Protein AF-A0A1Y2MGX2-F1 (afdb_monomer_lite)

Structure (mmCIF, N/CA/C/O backbone):
data_AF-A0A1Y2MGX2-F1
#
_entry.id   AF-A0A1Y2MGX2-F1
#
loop_
_atom_site.group_PDB
_atom_site.id
_atom_site.type_symbol
_atom_site.label_atom_id
_atom_site.label_alt_id
_atom_site.label_comp_id
_atom_site.label_asym_id
_atom_site.label_entity_id
_atom_site.label_seq_id
_atom_site.pdbx_PDB_ins_code
_atom_site.Cartn_x
_atom_site.Cartn_y
_atom_site.Cartn_z
_atom_site.occupancy
_atom_site.B_iso_or_equiv
_atom_site.auth_seq_id
_atom_site.auth_comp_id
_atom_site.auth_asym_id
_atom_site.auth_atom_id
_atom_site.pdbx_PDB_model_num
ATOM 1 N N . MET A 1 1 ? -9.534 1.561 31.034 1.00 53.84 1 MET A N 1
ATOM 2 C CA . MET A 1 1 ? -8.391 2.390 30.594 1.00 53.84 1 MET A CA 1
ATOM 3 C C . MET A 1 1 ? -8.476 2.526 29.081 1.00 53.84 1 MET A C 1
ATOM 5 O O . MET A 1 1 ? -8.357 1.520 28.395 1.00 53.84 1 MET A O 1
ATOM 9 N N . GLU A 1 2 ? -8.767 3.721 28.566 1.00 58.56 2 GLU A N 1
ATOM 10 C CA . GLU A 1 2 ? -8.773 3.972 27.119 1.00 58.56 2 GLU A CA 1
ATOM 11 C C . GLU A 1 2 ? -7.339 4.201 26.641 1.00 58.56 2 GLU A C 1
ATOM 13 O O . GLU A 1 2 ? -6.679 5.151 27.063 1.00 58.56 2 GLU A O 1
ATOM 18 N N . VAL A 1 3 ? -6.842 3.335 25.759 1.00 66.69 3 VAL A N 1
ATOM 19 C CA . VAL A 1 3 ? -5.539 3.553 25.126 1.00 66.69 3 VAL A CA 1
ATOM 20 C C . VAL A 1 3 ? -5.765 4.414 23.889 1.00 66.69 3 VAL A C 1
ATOM 22 O O . VAL A 1 3 ? -6.465 4.014 22.957 1.00 66.69 3 VAL A O 1
ATOM 25 N N . ARG A 1 4 ? -5.179 5.615 23.868 1.00 74.00 4 ARG A N 1
ATOM 26 C CA . ARG A 1 4 ? -5.176 6.467 22.672 1.00 74.00 4 ARG A CA 1
ATOM 27 C C . ARG A 1 4 ? -4.127 5.948 21.697 1.00 74.00 4 ARG A C 1
ATOM 29 O O . ARG A 1 4 ? -2.956 5.835 22.044 1.00 74.00 4 ARG A O 1
ATOM 36 N N . SER A 1 5 ? -4.538 5.670 20.467 1.00 80.50 5 SER A N 1
ATOM 37 C CA . SER A 1 5 ? -3.638 5.278 19.381 1.00 80.50 5 SER A CA 1
ATOM 38 C C . SER A 1 5 ? -3.920 6.090 18.116 1.00 80.50 5 SER A C 1
ATOM 40 O O . SER A 1 5 ? -4.752 7.002 18.108 1.00 80.50 5 SER A O 1
ATOM 42 N N . ARG A 1 6 ? -3.197 5.795 17.033 1.00 85.31 6 ARG A N 1
ATOM 43 C CA . ARG A 1 6 ? -3.368 6.425 15.720 1.00 85.31 6 ARG A CA 1
ATOM 44 C C . ARG A 1 6 ? -3.711 5.385 14.666 1.00 85.31 6 ARG A C 1
ATOM 46 O O . ARG A 1 6 ? -3.103 4.324 14.597 1.00 85.31 6 ARG A O 1
ATOM 53 N N . CYS A 1 7 ? -4.649 5.732 13.792 1.00 85.50 7 CYS A N 1
ATOM 54 C CA . CYS A 1 7 ? -5.018 4.904 12.654 1.00 85.50 7 CYS A CA 1
ATOM 55 C C . CYS A 1 7 ? -3.822 4.688 11.712 1.00 85.50 7 CYS A C 1
ATOM 57 O O . CYS A 1 7 ? -3.227 5.642 11.210 1.00 85.50 7 CYS A O 1
ATOM 59 N N . HIS A 1 8 ? -3.545 3.433 11.373 1.00 84.75 8 HIS A N 1
ATOM 60 C CA . HIS A 1 8 ? -2.511 3.010 10.438 1.00 84.75 8 HIS A CA 1
ATOM 61 C C . HIS A 1 8 ? -2.706 3.598 9.040 1.00 84.75 8 HIS A C 1
ATOM 63 O O . HIS A 1 8 ? -1.746 3.768 8.309 1.00 84.75 8 HIS A O 1
ATOM 69 N N . VAL A 1 9 ? -3.914 3.952 8.622 1.00 87.06 9 VAL A N 1
ATOM 70 C CA . VAL A 1 9 ? -4.101 4.472 7.259 1.00 87.06 9 VAL A CA 1
ATOM 71 C C . VAL A 1 9 ? -4.106 5.990 7.202 1.00 87.06 9 VAL A C 1
ATOM 73 O O . VAL A 1 9 ? -3.467 6.573 6.328 1.00 87.06 9 VAL A O 1
ATOM 76 N N . CYS A 1 10 ? -4.825 6.640 8.117 1.00 88.56 10 CYS A N 1
ATOM 77 C CA . CYS A 1 10 ? -5.040 8.089 8.064 1.00 88.56 10 CYS A CA 1
ATOM 78 C C . CYS A 1 10 ? -4.425 8.870 9.229 1.00 88.56 10 CYS A C 1
ATOM 80 O O . CYS A 1 10 ? -4.663 10.068 9.316 1.00 88.56 10 CYS A O 1
ATOM 82 N N . ALA A 1 11 ? -3.694 8.212 10.133 1.00 87.00 11 ALA A N 1
ATOM 83 C CA . ALA A 1 11 ? -3.080 8.795 11.332 1.00 87.00 11 ALA A CA 1
ATOM 84 C C . ALA A 1 11 ? -4.047 9.471 12.328 1.00 87.00 11 ALA A C 1
ATOM 86 O O . ALA A 1 11 ? -3.595 10.014 13.333 1.00 87.00 11 ALA A O 1
ATOM 87 N N . ALA A 1 12 ? -5.363 9.409 12.094 1.00 86.25 12 ALA A N 1
ATOM 88 C CA . ALA A 1 12 ? -6.367 9.959 13.001 1.00 86.25 12 ALA A CA 1
ATOM 89 C C . ALA A 1 12 ? -6.312 9.284 14.378 1.00 86.25 12 ALA A C 1
ATOM 91 O O . ALA A 1 12 ? -6.090 8.073 14.455 1.00 86.25 12 ALA A O 1
ATOM 92 N N . ALA A 1 13 ? -6.557 10.062 15.433 1.00 85.12 13 ALA A N 1
ATOM 93 C CA . ALA A 1 13 ? -6.662 9.549 16.791 1.00 85.12 13 ALA A CA 1
ATOM 94 C C . ALA A 1 13 ? -7.830 8.556 16.909 1.00 85.12 13 ALA A C 1
ATOM 96 O O . ALA A 1 13 ? -8.921 8.780 16.377 1.00 85.12 13 ALA A O 1
ATOM 97 N N . VAL A 1 14 ? -7.579 7.442 17.586 1.00 82.88 14 VAL A N 1
ATOM 98 C CA . VAL A 1 14 ? -8.542 6.360 17.799 1.00 82.88 14 VAL A CA 1
ATOM 99 C C . VAL A 1 14 ? -8.470 5.881 19.242 1.00 82.88 14 VAL A C 1
ATOM 101 O O . VAL A 1 14 ? -7.384 5.817 19.823 1.00 82.88 14 VAL A O 1
ATOM 104 N N . GLY A 1 15 ? -9.632 5.564 19.806 1.00 77.06 15 GLY A N 1
ATOM 105 C CA . GLY A 1 15 ? -9.752 4.965 21.130 1.00 77.06 15 GLY A CA 1
ATOM 106 C C . GLY A 1 15 ? -9.719 3.446 21.016 1.00 77.06 15 GLY A C 1
ATOM 107 O O . GLY A 1 15 ? -10.365 2.882 20.131 1.00 77.06 15 GLY A O 1
ATOM 108 N N . LEU A 1 16 ? -8.951 2.792 21.885 1.00 70.12 16 LEU A N 1
ATOM 109 C CA . LEU A 1 16 ? -8.836 1.339 21.937 1.00 70.12 16 LEU A CA 1
ATOM 110 C C . LEU A 1 16 ? -9.197 0.793 23.310 1.00 70.12 16 LEU A C 1
ATOM 112 O O . LEU A 1 16 ? -8.694 1.258 24.338 1.00 70.12 16 LEU A O 1
ATOM 116 N N . SER A 1 17 ? -9.980 -0.278 23.281 1.00 61.16 17 SER A N 1
ATOM 117 C CA . SER A 1 17 ? -10.216 -1.163 24.414 1.00 61.16 17 SER A CA 1
ATOM 118 C C . SER A 1 17 ? -9.082 -2.198 24.480 1.00 61.16 17 SER A C 1
ATOM 120 O O . SER A 1 17 ? -9.232 -3.316 24.007 1.00 61.16 17 SER A O 1
ATOM 122 N N . ALA A 1 18 ? -7.943 -1.794 25.051 1.00 51.97 18 ALA A N 1
ATOM 123 C CA . ALA A 1 18 ? -6.766 -2.617 25.377 1.00 51.97 18 ALA A CA 1
ATOM 124 C C . ALA A 1 18 ? -5.927 -3.218 24.215 1.00 51.97 18 ALA A C 1
ATOM 126 O O . ALA A 1 18 ? -6.288 -3.184 23.043 1.00 51.97 18 ALA A O 1
ATOM 127 N N . GLY A 1 19 ? -4.701 -3.621 24.583 1.00 53.72 19 GLY A N 1
ATOM 128 C CA . GLY A 1 19 ? -3.487 -3.627 23.763 1.00 53.72 19 GLY A CA 1
ATOM 129 C C . GLY A 1 19 ? -3.359 -4.746 22.733 1.00 53.72 19 GLY A C 1
ATOM 130 O O . GLY A 1 19 ? -3.498 -5.923 23.047 1.00 53.72 19 GLY A O 1
ATOM 131 N N . ALA A 1 20 ? -2.979 -4.368 21.514 1.00 51.50 20 ALA A N 1
ATOM 132 C CA . ALA A 1 20 ? -2.556 -5.306 20.486 1.00 51.50 20 ALA A CA 1
ATOM 133 C C . ALA A 1 20 ? -1.257 -4.842 19.830 1.00 51.50 20 ALA A C 1
ATOM 135 O O . ALA A 1 20 ? -1.047 -3.649 19.611 1.00 51.50 20 ALA A O 1
ATOM 136 N N . ALA A 1 21 ? -0.434 -5.812 19.438 1.00 58.59 21 ALA A N 1
ATOM 137 C CA . ALA A 1 21 ? 0.746 -5.614 18.599 1.00 58.59 21 ALA A CA 1
ATOM 138 C C . ALA A 1 21 ? 0.399 -5.375 17.109 1.00 58.59 21 ALA A C 1
ATOM 140 O O . ALA A 1 21 ? 1.292 -5.284 16.270 1.00 58.59 21 ALA A O 1
ATOM 141 N N . ALA A 1 22 ? -0.893 -5.292 16.769 1.00 64.12 22 ALA A N 1
ATOM 142 C CA . ALA A 1 22 ? -1.391 -5.141 15.406 1.00 64.12 22 ALA A CA 1
ATOM 143 C C . ALA A 1 22 ? -1.584 -3.660 15.010 1.00 64.12 22 ALA A C 1
ATOM 145 O O . ALA A 1 22 ? -1.903 -2.822 15.861 1.00 64.12 22 ALA A O 1
ATOM 146 N N . PRO A 1 23 ? -1.460 -3.317 13.713 1.00 72.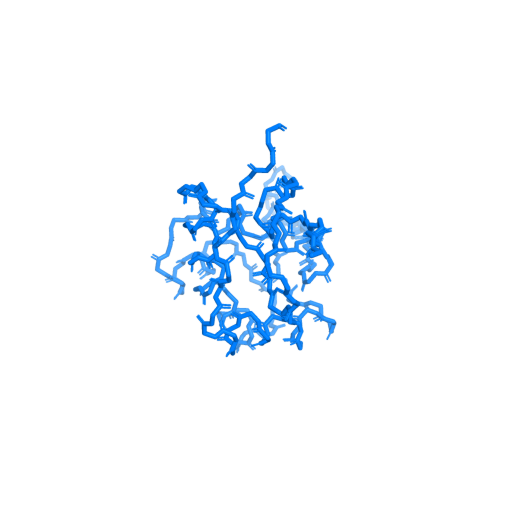88 23 PRO A N 1
ATOM 147 C CA . PRO A 1 23 ? -1.807 -1.990 13.213 1.00 72.88 23 PRO A CA 1
ATOM 148 C C . PRO A 1 23 ? -3.285 -1.680 13.485 1.00 72.88 23 PRO A C 1
ATOM 150 O O . PRO A 1 23 ? -4.192 -2.420 13.106 1.00 72.88 23 PRO A O 1
ATOM 153 N N . VAL A 1 24 ? -3.536 -0.540 14.119 1.00 79.81 24 VAL A N 1
ATOM 154 C CA . VAL A 1 24 ? -4.892 -0.109 14.473 1.00 79.81 24 VAL A CA 1
ATOM 155 C C . VAL A 1 24 ? -5.517 0.610 13.289 1.00 79.81 24 VAL A C 1
ATOM 157 O O . VAL A 1 24 ? -4.913 1.535 12.752 1.00 79.81 24 VAL A O 1
ATOM 160 N N . VAL A 1 25 ? -6.742 0.268 12.892 1.00 83.62 25 VAL A N 1
ATOM 161 C CA . VAL A 1 25 ? -7.417 0.928 11.765 1.00 83.62 25 VAL A CA 1
ATOM 162 C C . VAL A 1 25 ? -8.739 1.511 12.225 1.00 83.62 25 VAL A C 1
ATOM 164 O O . VAL A 1 25 ? -9.552 0.853 12.865 1.00 83.62 25 VAL A O 1
ATOM 167 N N . CYS A 1 26 ? -8.976 2.780 11.905 1.00 86.19 26 CYS A N 1
ATOM 168 C CA . CYS A 1 26 ? -10.257 3.391 12.229 1.00 86.19 26 CYS A CA 1
ATOM 169 C C . CYS A 1 26 ? -11.380 2.853 11.333 1.00 86.19 26 CYS A C 1
ATOM 171 O O . CYS A 1 26 ? -11.143 2.487 10.182 1.00 86.19 26 CYS A O 1
ATOM 173 N N . GLY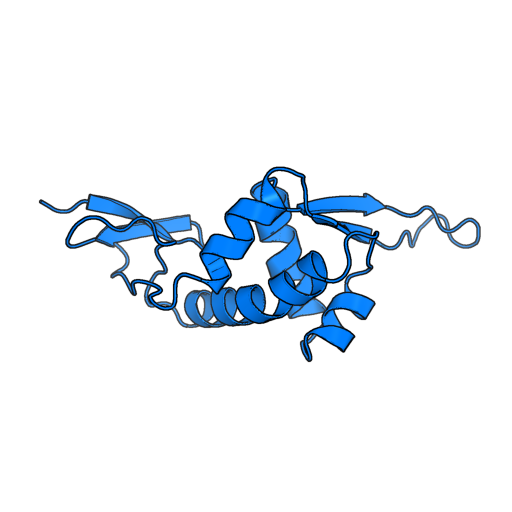 A 1 27 ? -12.621 2.895 11.817 1.00 82.94 27 GLY A N 1
ATOM 174 C CA . GLY A 1 27 ? -13.800 2.392 11.095 1.00 82.94 27 GLY A CA 1
ATOM 175 C C . GLY A 1 27 ? -14.174 3.099 9.782 1.00 82.94 27 GLY A C 1
ATOM 176 O O . GLY A 1 27 ? -15.205 2.780 9.199 1.00 82.94 27 GLY A O 1
ATOM 177 N N . ARG A 1 28 ? -13.376 4.052 9.282 1.00 87.88 28 ARG A N 1
ATOM 178 C CA . ARG A 1 28 ? -13.654 4.740 8.010 1.00 87.88 28 ARG A CA 1
ATOM 179 C C . ARG A 1 28 ? -13.418 3.798 6.828 1.00 87.88 28 ARG A C 1
ATOM 181 O O . ARG A 1 28 ? -12.351 3.193 6.735 1.00 87.88 28 ARG A O 1
ATOM 188 N N . GLN A 1 29 ? -14.335 3.787 5.858 1.00 88.38 29 GLN A N 1
ATOM 189 C CA . GLN A 1 29 ? -14.248 2.925 4.669 1.00 88.38 29 GLN A CA 1
ATOM 190 C C . GLN A 1 29 ? -12.908 3.056 3.929 1.00 88.38 29 GLN A C 1
ATOM 192 O O . GLN A 1 29 ? -12.246 2.059 3.658 1.00 88.38 29 GLN A O 1
ATOM 197 N N . ARG A 1 30 ? -12.437 4.291 3.700 1.00 89.12 30 ARG A N 1
ATOM 198 C CA . ARG A 1 30 ? -11.130 4.556 3.067 1.00 89.12 30 ARG A CA 1
ATOM 199 C C . ARG A 1 30 ? -9.944 3.912 3.797 1.00 89.12 30 ARG A C 1
ATOM 201 O O . ARG A 1 30 ? -8.927 3.617 3.180 1.00 89.12 30 ARG A O 1
ATOM 208 N N . CYS A 1 31 ? -10.048 3.740 5.115 1.00 88.81 31 CYS A N 1
ATOM 209 C CA . CYS A 1 31 ? -8.995 3.158 5.938 1.00 88.81 31 CYS A CA 1
ATOM 210 C C . CYS A 1 31 ? -9.024 1.633 5.885 1.00 88.81 31 CYS A C 1
ATOM 212 O O . CYS A 1 31 ? -7.963 1.031 5.791 1.00 88.81 31 CYS A O 1
ATOM 214 N N . ARG A 1 32 ? -10.212 1.025 5.839 1.00 86.75 32 ARG A N 1
ATOM 215 C CA . ARG A 1 32 ? -10.361 -0.415 5.592 1.00 86.75 32 ARG A CA 1
ATOM 216 C C . ARG A 1 32 ? -9.816 -0.800 4.216 1.00 86.75 32 ARG A C 1
ATOM 218 O O . ARG A 1 32 ? -8.876 -1.578 4.129 1.00 86.75 32 ARG A O 1
ATOM 225 N N . VAL A 1 33 ? -10.300 -0.139 3.161 1.00 89.81 33 VAL A N 1
ATOM 226 C CA . VAL A 1 33 ? -9.815 -0.335 1.781 1.00 89.81 33 VAL A CA 1
ATOM 227 C C . VAL A 1 33 ? -8.307 -0.087 1.681 1.00 89.81 33 VAL A C 1
ATOM 229 O O . VAL A 1 33 ? -7.583 -0.814 1.012 1.00 89.81 33 VAL A O 1
ATOM 232 N N . GLY A 1 34 ? -7.809 0.931 2.387 1.00 88.94 34 GLY A N 1
ATOM 233 C CA . GLY A 1 34 ? -6.389 1.256 2.401 1.00 88.94 34 GLY A CA 1
ATOM 234 C C . GLY A 1 34 ? -5.491 0.184 3.022 1.00 88.94 34 GLY A C 1
ATOM 235 O O . GLY A 1 34 ? -4.312 0.184 2.680 1.00 88.94 34 GLY A O 1
ATOM 236 N N . VAL A 1 35 ? -6.009 -0.670 3.912 1.00 87.31 35 VAL A N 1
ATOM 237 C CA . VAL A 1 35 ? -5.290 -1.837 4.452 1.00 87.31 35 VAL A CA 1
ATOM 238 C C . VAL A 1 35 ? -5.429 -3.042 3.536 1.00 87.31 35 VAL A C 1
ATOM 240 O O . VAL A 1 35 ? -4.432 -3.712 3.300 1.00 87.31 35 VAL A O 1
ATOM 243 N N . GLU A 1 36 ? -6.601 -3.271 2.946 1.00 88.50 36 GLU A N 1
ATOM 244 C CA . GLU A 1 36 ? -6.776 -4.339 1.951 1.00 88.50 36 GLU A CA 1
ATOM 245 C C . GLU A 1 36 ? -5.833 -4.162 0.754 1.00 88.50 36 GLU A C 1
ATOM 247 O O . GLU A 1 36 ? -5.121 -5.085 0.370 1.00 88.50 36 GLU A O 1
ATOM 252 N N . HIS A 1 37 ? -5.703 -2.941 0.229 1.00 92.88 37 HIS A N 1
ATOM 253 C CA . HIS A 1 37 ? -4.710 -2.667 -0.811 1.00 92.88 37 HIS A CA 1
ATOM 254 C C . HIS A 1 37 ? -3.269 -2.893 -0.331 1.00 92.88 37 HIS A C 1
ATOM 256 O O . HIS A 1 37 ? -2.428 -3.343 -1.103 1.00 92.88 37 HIS A O 1
ATOM 262 N N . GLU A 1 38 ? -2.963 -2.575 0.929 1.00 90.06 38 GLU A N 1
ATOM 263 C CA . GLU A 1 38 ? -1.632 -2.797 1.504 1.00 90.06 38 GLU A CA 1
ATOM 264 C C . GLU A 1 38 ? -1.323 -4.300 1.606 1.00 90.06 38 GLU A C 1
ATOM 266 O O . GLU A 1 38 ? -0.227 -4.714 1.237 1.00 90.06 38 GLU A O 1
ATOM 271 N N . ARG A 1 39 ? -2.312 -5.127 1.971 1.00 88.06 39 ARG A N 1
ATOM 272 C CA . ARG A 1 39 ? -2.216 -6.598 2.000 1.00 88.06 39 ARG A CA 1
ATOM 273 C C . ARG A 1 39 ? -1.968 -7.226 0.630 1.00 88.06 39 ARG A C 1
ATOM 275 O O . ARG A 1 39 ? -1.343 -8.274 0.570 1.00 88.06 39 ARG A O 1
ATOM 282 N N . LEU A 1 40 ? -2.410 -6.587 -0.452 1.00 91.62 40 LEU A N 1
ATOM 283 C CA . LEU A 1 40 ? -2.158 -7.047 -1.823 1.00 91.62 40 LEU A CA 1
ATOM 284 C C . LEU A 1 40 ? -0.816 -6.548 -2.379 1.00 91.62 40 LEU A C 1
ATOM 286 O O . LEU A 1 40 ? -0.158 -7.246 -3.143 1.00 91.62 40 LEU A O 1
ATOM 290 N N . VAL A 1 41 ? -0.386 -5.344 -1.994 1.00 92.62 41 VAL A N 1
ATOM 291 C CA . VAL A 1 41 ? 0.879 -4.750 -2.463 1.00 92.62 41 VAL A CA 1
ATOM 292 C C . VAL A 1 41 ? 2.095 -5.357 -1.763 1.00 92.62 41 VAL A C 1
ATOM 294 O O . VAL A 1 41 ? 3.129 -5.550 -2.400 1.00 92.62 41 VAL A O 1
ATOM 297 N N . VAL A 1 42 ? 2.005 -5.636 -0.460 1.00 91.12 42 VAL A N 1
ATOM 298 C CA . VAL A 1 42 ? 3.152 -6.114 0.325 1.00 91.12 42 VAL A CA 1
ATOM 299 C C . VAL A 1 42 ? 3.717 -7.447 -0.189 1.00 91.12 42 VAL A C 1
ATOM 301 O O . VAL A 1 42 ? 4.936 -7.496 -0.353 1.00 91.12 42 VAL A O 1
ATOM 304 N N . PRO A 1 43 ? 2.918 -8.501 -0.464 1.00 90.44 43 PRO A N 1
ATOM 305 C CA . PRO A 1 43 ? 3.442 -9.767 -0.978 1.00 90.44 43 PRO A CA 1
ATOM 306 C C . PRO A 1 43 ? 4.259 -9.581 -2.256 1.00 90.44 43 PRO A C 1
ATOM 308 O O . PRO A 1 43 ? 5.388 -10.046 -2.329 1.00 90.44 43 PRO A O 1
ATOM 311 N N . VAL A 1 44 ? 3.766 -8.766 -3.196 1.00 93.31 44 VAL A N 1
ATOM 312 C CA . VAL A 1 44 ? 4.485 -8.452 -4.442 1.00 93.31 44 VAL A CA 1
ATOM 313 C C . VAL A 1 44 ? 5.873 -7.874 -4.162 1.00 93.31 44 VAL A C 1
ATOM 315 O O . VAL A 1 44 ? 6.834 -8.238 -4.829 1.00 93.31 44 VAL A O 1
ATOM 318 N N . LEU A 1 45 ? 5.991 -6.977 -3.179 1.00 92.12 45 LEU A N 1
ATOM 319 C CA . LEU A 1 45 ? 7.271 -6.373 -2.806 1.00 92.12 45 LEU A CA 1
ATOM 320 C C . LEU A 1 45 ? 8.189 -7.321 -2.017 1.00 92.12 45 LEU A C 1
ATOM 322 O O . LEU A 1 45 ? 9.402 -7.123 -2.018 1.00 92.12 45 LEU A O 1
ATOM 326 N N . LEU A 1 46 ? 7.627 -8.299 -1.301 1.00 90.75 46 LEU A N 1
ATOM 327 C CA . LEU A 1 46 ? 8.390 -9.317 -0.575 1.00 90.75 46 LEU A CA 1
ATOM 328 C C . LEU A 1 46 ? 8.961 -10.370 -1.526 1.00 90.75 46 LEU A C 1
ATOM 330 O O . LEU A 1 46 ? 10.119 -10.752 -1.369 1.00 90.75 46 LEU A O 1
ATOM 334 N N . ASP A 1 47 ? 8.167 -10.801 -2.504 1.00 91.56 47 ASP A N 1
ATOM 335 C CA . ASP A 1 47 ? 8.545 -11.828 -3.478 1.00 91.56 47 ASP A CA 1
ATOM 336 C C . ASP A 1 47 ? 9.550 -11.302 -4.510 1.00 91.56 47 ASP A C 1
ATOM 338 O O . ASP A 1 47 ? 10.287 -12.070 -5.127 1.00 91.56 47 ASP A O 1
ATOM 342 N N . ARG A 1 48 ? 9.591 -9.977 -4.693 1.00 88.94 48 ARG A N 1
ATOM 343 C CA . ARG A 1 48 ? 10.416 -9.289 -5.688 1.00 88.94 48 ARG A CA 1
ATOM 344 C C . ARG A 1 48 ? 11.278 -8.214 -5.020 1.00 88.94 48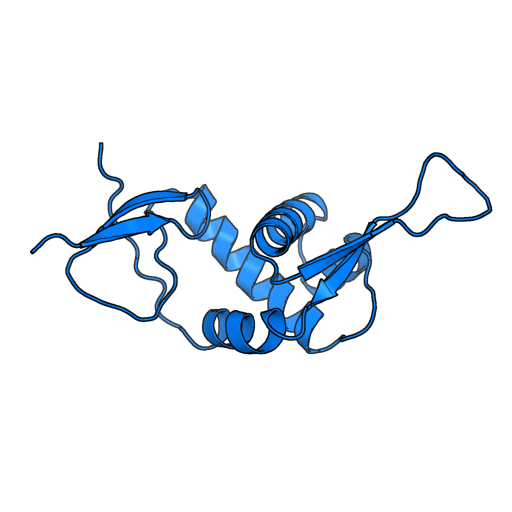 ARG A C 1
ATOM 346 O O . ARG A 1 48 ? 10.876 -7.048 -4.968 1.00 88.94 48 ARG A O 1
ATOM 353 N N . PRO A 1 49 ? 12.454 -8.582 -4.475 1.00 84.81 49 PRO A N 1
ATOM 354 C CA . PRO A 1 49 ? 13.331 -7.656 -3.764 1.00 84.81 49 PRO A CA 1
ATOM 355 C C . PRO A 1 49 ? 14.051 -6.664 -4.693 1.00 84.81 49 PRO A C 1
ATOM 357 O O . PRO A 1 49 ? 14.811 -5.817 -4.218 1.00 84.81 49 PRO A O 1
ATOM 360 N N . GLU A 1 50 ? 13.865 -6.753 -6.009 1.00 90.44 50 GLU A N 1
ATOM 361 C CA . GLU A 1 50 ? 14.344 -5.770 -6.971 1.00 90.44 50 GLU A CA 1
ATOM 362 C C . GLU A 1 50 ? 13.553 -4.444 -6.936 1.00 90.44 50 GLU A C 1
ATOM 364 O O . GLU A 1 50 ? 12.617 -4.236 -6.167 1.00 90.44 50 GLU A O 1
ATOM 369 N N . TRP A 1 51 ? 13.979 -3.490 -7.763 1.00 92.50 51 TRP A N 1
ATOM 370 C CA . TRP A 1 51 ? 13.274 -2.223 -7.936 1.00 92.50 51 TRP A CA 1
ATOM 371 C C . TRP A 1 51 ? 12.097 -2.405 -8.892 1.00 92.50 51 TRP A C 1
ATOM 373 O O . TRP A 1 51 ? 12.302 -2.854 -10.015 1.00 92.50 51 TRP A O 1
ATOM 383 N N . LEU A 1 52 ? 10.898 -2.008 -8.461 1.00 93.06 52 LEU A N 1
ATOM 384 C CA . LEU A 1 52 ? 9.670 -2.125 -9.249 1.00 93.06 52 LEU A CA 1
ATOM 385 C C . LEU A 1 52 ? 8.988 -0.777 -9.437 1.00 93.06 52 LEU A C 1
ATOM 387 O O . LEU A 1 52 ? 8.889 0.015 -8.495 1.00 93.06 52 LEU A O 1
ATOM 391 N N . ASP A 1 53 ? 8.450 -0.520 -10.625 1.00 93.12 53 ASP A N 1
ATOM 392 C CA . ASP A 1 53 ? 7.584 0.635 -10.840 1.00 93.12 53 ASP A CA 1
ATOM 393 C C . ASP A 1 53 ? 6.138 0.370 -10.365 1.00 93.12 53 ASP A C 1
ATOM 395 O O . ASP A 1 53 ? 5.679 -0.764 -10.206 1.00 93.12 53 ASP A O 1
ATOM 399 N N . ALA A 1 54 ? 5.383 1.442 -10.101 1.00 93.44 54 ALA A N 1
ATOM 400 C CA . ALA A 1 54 ? 4.015 1.324 -9.581 1.00 93.44 54 ALA A CA 1
ATOM 401 C C . ALA A 1 54 ? 3.053 0.574 -10.527 1.00 93.44 54 ALA A C 1
ATOM 403 O O . ALA A 1 54 ? 2.033 0.065 -10.070 1.00 93.44 54 ALA A O 1
ATOM 404 N N . THR A 1 55 ? 3.350 0.525 -11.826 1.00 94.00 55 THR A N 1
ATOM 405 C CA . THR A 1 55 ? 2.556 -0.187 -12.838 1.00 94.00 55 THR A CA 1
ATOM 406 C C . THR A 1 55 ? 2.794 -1.687 -12.750 1.00 94.00 55 THR A C 1
ATOM 408 O O . THR A 1 55 ? 1.848 -2.465 -12.844 1.00 94.00 55 THR A O 1
ATOM 411 N N . GLU A 1 56 ? 4.043 -2.102 -12.550 1.00 93.88 56 GLU A N 1
ATOM 412 C CA . GLU A 1 56 ? 4.405 -3.511 -12.368 1.00 93.88 56 GLU A CA 1
ATOM 413 C C . GLU A 1 56 ? 3.789 -4.083 -11.093 1.00 93.88 56 GLU A C 1
ATOM 415 O O . GLU A 1 56 ? 3.204 -5.170 -11.113 1.00 93.88 56 GLU A O 1
ATOM 420 N N . ILE A 1 57 ? 3.847 -3.310 -10.006 1.00 94.94 57 ILE A N 1
ATOM 421 C CA . ILE A 1 57 ? 3.222 -3.675 -8.733 1.00 94.94 57 ILE A CA 1
ATOM 422 C C . ILE A 1 57 ? 1.701 -3.759 -8.900 1.00 94.94 57 ILE A C 1
ATOM 424 O O . ILE A 1 57 ? 1.094 -4.737 -8.480 1.00 94.94 57 ILE A O 1
ATOM 428 N N . ALA A 1 58 ? 1.083 -2.774 -9.559 1.00 95.38 58 ALA A N 1
ATOM 429 C CA . ALA A 1 58 ? -0.356 -2.753 -9.828 1.00 95.38 58 ALA A CA 1
ATOM 430 C C . ALA A 1 58 ? -0.834 -3.960 -10.637 1.00 95.38 58 ALA A C 1
ATOM 432 O O . ALA A 1 58 ? -1.831 -4.579 -10.271 1.00 95.38 58 ALA A O 1
ATOM 433 N N . ARG A 1 59 ? -0.095 -4.331 -11.688 1.00 96.00 59 ARG A N 1
ATOM 434 C CA . ARG A 1 59 ? -0.400 -5.512 -12.503 1.00 96.00 59 ARG A CA 1
ATOM 435 C C . ARG A 1 59 ? -0.336 -6.795 -11.677 1.00 96.00 59 ARG A C 1
ATOM 437 O O . ARG A 1 59 ? -1.229 -7.622 -11.789 1.00 96.00 59 ARG A O 1
ATOM 444 N N . SER A 1 60 ? 0.695 -6.934 -10.845 1.00 95.31 60 SER A N 1
ATOM 445 C CA . SER A 1 60 ? 0.906 -8.134 -10.024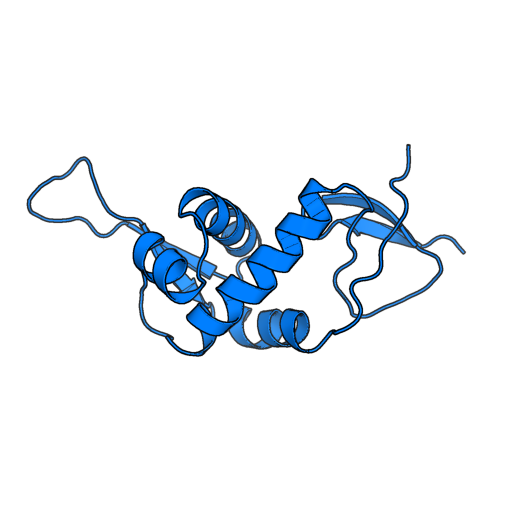 1.00 95.31 60 SER A CA 1
ATOM 446 C C . SER A 1 60 ? -0.111 -8.237 -8.881 1.00 95.31 60 SER A C 1
ATOM 448 O O . SER A 1 60 ? -0.584 -9.322 -8.574 1.00 95.31 60 SER A O 1
ATOM 450 N N . ALA A 1 61 ? -0.483 -7.102 -8.281 1.00 93.81 61 ALA A N 1
ATOM 451 C CA . ALA A 1 61 ? -1.444 -7.033 -7.180 1.00 93.81 61 ALA A CA 1
ATOM 452 C C . ALA A 1 61 ? -2.917 -7.023 -7.638 1.00 93.81 61 ALA A C 1
ATOM 454 O O . ALA A 1 61 ? -3.808 -7.032 -6.792 1.00 93.81 61 ALA A O 1
ATOM 455 N N . GLY A 1 62 ? -3.195 -6.932 -8.947 1.00 96.19 62 GLY A N 1
ATOM 456 C CA . GLY A 1 62 ? -4.560 -6.799 -9.471 1.00 96.19 62 GLY A CA 1
ATOM 457 C C . GLY A 1 62 ? -5.250 -5.487 -9.073 1.00 96.19 62 GLY A C 1
ATOM 458 O O . GLY A 1 62 ? -6.465 -5.450 -8.898 1.00 96.19 62 GLY A O 1
ATOM 459 N N . LEU A 1 63 ? -4.485 -4.404 -8.894 1.00 96.19 63 LEU A N 1
ATOM 460 C CA . LEU A 1 63 ? -4.979 -3.114 -8.400 1.00 96.19 63 LEU A CA 1
ATOM 461 C C . LEU A 1 63 ? -4.813 -1.991 -9.423 1.00 96.19 63 LEU A C 1
ATOM 463 O O . LEU A 1 63 ? -3.954 -2.025 -10.299 1.00 96.19 63 LEU A O 1
ATOM 467 N N . ALA A 1 64 ? -5.586 -0.917 -9.254 1.00 96.50 64 ALA A N 1
ATOM 468 C CA . ALA A 1 64 ? -5.348 0.323 -9.984 1.00 96.50 64 ALA A CA 1
ATOM 469 C C . ALA A 1 64 ? -4.010 0.968 -9.567 1.00 96.50 64 ALA A C 1
ATOM 471 O O . ALA A 1 64 ? -3.667 1.031 -8.383 1.00 96.50 64 ALA A O 1
ATOM 472 N N . VAL A 1 65 ? -3.283 1.556 -10.525 1.00 94.56 65 VAL A N 1
ATOM 473 C CA . VAL A 1 65 ? -1.988 2.226 -10.270 1.00 94.56 65 VAL A CA 1
ATOM 474 C C . VAL A 1 65 ? -2.110 3.340 -9.223 1.00 94.56 65 VAL A C 1
ATOM 476 O O . VAL A 1 65 ? -1.207 3.548 -8.414 1.00 94.56 65 VAL A O 1
ATOM 479 N N . THR A 1 66 ? -3.234 4.057 -9.194 1.00 94.81 66 THR A N 1
ATOM 480 C CA . THR A 1 66 ? -3.512 5.110 -8.203 1.00 94.81 66 THR A CA 1
ATOM 481 C C . THR A 1 66 ? -3.649 4.555 -6.782 1.00 94.81 66 THR A C 1
ATOM 483 O O . THR A 1 66 ? -3.136 5.159 -5.833 1.00 94.81 66 THR A O 1
ATOM 486 N N . ALA A 1 67 ? -4.272 3.385 -6.629 1.00 93.69 67 ALA A N 1
ATOM 487 C CA . ALA A 1 67 ? -4.388 2.688 -5.352 1.00 93.69 67 ALA A CA 1
ATOM 488 C C . ALA A 1 67 ? -3.009 2.248 -4.845 1.00 93.69 67 ALA A C 1
ATOM 490 O O . ALA A 1 67 ? -2.643 2.553 -3.708 1.00 93.69 67 ALA A O 1
ATOM 491 N N . VAL A 1 68 ? -2.202 1.645 -5.722 1.00 95.88 68 VAL A N 1
ATOM 492 C CA . VAL A 1 68 ? -0.824 1.242 -5.408 1.00 95.88 68 VAL A CA 1
ATOM 493 C C . VAL A 1 68 ? 0.038 2.439 -5.021 1.00 95.88 68 VAL A C 1
ATOM 495 O O . VAL A 1 68 ? 0.694 2.412 -3.983 1.00 95.88 68 VAL A O 1
ATOM 498 N N . ARG A 1 69 ? -0.008 3.543 -5.777 1.00 94.94 69 ARG A N 1
ATOM 499 C CA . ARG A 1 69 ? 0.721 4.775 -5.424 1.00 94.94 69 ARG A CA 1
ATOM 500 C C . ARG A 1 69 ? 0.341 5.296 -4.042 1.00 94.94 69 ARG A C 1
ATOM 502 O O . ARG A 1 69 ? 1.215 5.717 -3.291 1.00 94.94 69 ARG A O 1
ATOM 509 N N . THR A 1 70 ? -0.941 5.245 -3.690 1.00 93.94 70 THR A N 1
ATOM 510 C CA . THR A 1 70 ? -1.418 5.674 -2.368 1.00 93.94 70 THR A CA 1
ATOM 511 C C . THR A 1 70 ? -0.823 4.818 -1.248 1.00 93.94 70 THR A C 1
ATOM 513 O O . THR A 1 70 ? -0.408 5.357 -0.219 1.00 93.94 70 THR A O 1
ATOM 516 N N . VAL A 1 71 ? -0.745 3.499 -1.448 1.00 93.50 71 VAL A N 1
ATOM 517 C CA . VAL A 1 71 ? -0.088 2.575 -0.512 1.00 93.50 71 VAL A CA 1
ATOM 518 C C . VAL A 1 71 ? 1.411 2.871 -0.422 1.00 93.50 71 VAL A C 1
ATOM 520 O O . VAL A 1 71 ? 1.922 3.114 0.670 1.00 93.50 71 VAL A O 1
ATOM 523 N N . LEU A 1 72 ? 2.107 2.945 -1.559 1.00 94.31 72 LEU A N 1
ATOM 524 C CA . LEU A 1 72 ? 3.555 3.162 -1.612 1.00 94.31 72 LEU A CA 1
ATOM 525 C C . LEU A 1 72 ? 3.970 4.482 -0.959 1.00 94.31 72 LEU A C 1
ATOM 527 O O . LEU A 1 72 ? 4.909 4.499 -0.171 1.00 94.31 72 LEU A O 1
ATOM 531 N N . VAL A 1 73 ? 3.242 5.579 -1.195 1.00 93.62 73 VAL A N 1
ATOM 532 C CA . VAL A 1 73 ? 3.504 6.868 -0.527 1.00 93.62 73 VAL A CA 1
ATOM 533 C C . VAL A 1 73 ? 3.413 6.730 0.994 1.00 93.62 73 VAL A C 1
ATOM 535 O O . VAL A 1 73 ? 4.240 7.287 1.718 1.00 93.62 73 VAL A O 1
ATOM 538 N N . ARG A 1 74 ? 2.433 5.975 1.500 1.00 91.31 74 ARG A N 1
ATOM 539 C CA . ARG A 1 74 ? 2.281 5.731 2.940 1.00 91.31 74 ARG A CA 1
ATOM 540 C C . ARG A 1 74 ? 3.433 4.895 3.493 1.00 91.31 74 ARG A C 1
ATOM 542 O O . ARG A 1 74 ? 3.974 5.237 4.541 1.00 91.31 74 ARG A O 1
ATOM 549 N N . MET A 1 75 ? 3.822 3.835 2.790 1.00 91.75 75 MET A N 1
ATOM 550 C CA . MET A 1 75 ? 4.935 2.970 3.187 1.00 91.75 75 MET A CA 1
ATOM 551 C C . MET A 1 75 ? 6.279 3.711 3.156 1.00 91.75 75 MET A C 1
ATOM 553 O O . MET A 1 75 ? 7.091 3.534 4.063 1.00 91.75 75 MET A O 1
ATOM 557 N N . VAL A 1 76 ? 6.484 4.601 2.180 1.00 93.00 76 VAL A N 1
ATOM 558 C CA . VAL A 1 76 ? 7.668 5.471 2.093 1.00 93.00 76 VAL A CA 1
ATOM 559 C C . VAL A 1 76 ? 7.741 6.427 3.277 1.00 93.00 76 VAL A C 1
ATOM 561 O O . VAL A 1 76 ? 8.774 6.507 3.935 1.00 93.00 76 VAL A O 1
ATOM 564 N N . ARG A 1 77 ? 6.633 7.091 3.633 1.00 90.56 77 ARG A N 1
ATOM 565 C CA . ARG A 1 77 ? 6.574 7.969 4.822 1.00 90.56 77 ARG A CA 1
ATOM 566 C C . ARG A 1 77 ? 6.906 7.248 6.131 1.00 90.56 77 ARG A C 1
ATOM 568 O O . ARG A 1 77 ? 7.236 7.898 7.114 1.00 90.56 77 ARG A O 1
ATOM 575 N N . ARG A 1 78 ? 6.798 5.921 6.148 1.00 86.12 78 ARG A N 1
ATOM 576 C CA . ARG A 1 78 ? 7.098 5.059 7.297 1.00 86.12 78 ARG A CA 1
ATOM 577 C C . ARG A 1 78 ? 8.477 4.419 7.249 1.00 86.12 78 ARG A C 1
ATOM 579 O O . ARG A 1 78 ? 8.812 3.660 8.150 1.00 86.12 78 ARG A O 1
ATOM 586 N N . GLY A 1 79 ? 9.247 4.667 6.192 1.00 90.06 79 GLY A N 1
ATOM 587 C CA . GLY A 1 79 ? 10.543 4.027 5.987 1.00 90.06 79 GLY A CA 1
ATOM 588 C C . GLY A 1 79 ? 10.461 2.521 5.715 1.00 90.06 79 GLY A C 1
ATOM 589 O O . GLY A 1 79 ? 11.469 1.834 5.853 1.00 90.06 79 GLY A O 1
ATOM 590 N N . LEU A 1 80 ? 9.289 1.994 5.334 1.00 89.88 80 LEU A N 1
ATOM 591 C CA . LEU A 1 80 ? 9.121 0.581 4.959 1.00 89.88 80 LEU A CA 1
ATOM 592 C C . LEU A 1 80 ? 9.532 0.332 3.507 1.00 89.88 80 LEU A C 1
ATOM 594 O O . LEU A 1 80 ? 9.985 -0.750 3.154 1.00 89.88 80 LEU A O 1
ATOM 598 N N . VAL A 1 81 ? 9.368 1.351 2.667 1.00 93.06 81 VAL A N 1
ATOM 599 C CA . VAL A 1 81 ? 9.713 1.337 1.248 1.00 93.06 81 VAL A CA 1
ATOM 600 C C . VAL A 1 81 ? 10.617 2.528 0.971 1.00 93.06 81 VAL A C 1
ATOM 602 O O . VAL A 1 81 ? 10.399 3.616 1.501 1.00 93.06 81 VAL A O 1
ATOM 605 N N . ILE A 1 82 ? 11.619 2.338 0.124 1.00 93.19 82 ILE A N 1
ATOM 606 C CA . ILE A 1 82 ? 12.391 3.426 -0.476 1.00 93.19 82 ILE A CA 1
ATOM 607 C C . ILE A 1 82 ? 11.939 3.630 -1.912 1.00 93.19 82 ILE A C 1
ATOM 609 O O . ILE A 1 82 ? 11.588 2.678 -2.607 1.00 93.19 82 ILE A O 1
ATOM 613 N N . SER A 1 83 ? 11.957 4.884 -2.354 1.00 93.12 83 SER A N 1
ATOM 614 C CA . SER A 1 83 ? 11.672 5.251 -3.737 1.00 93.12 83 SER A CA 1
ATOM 615 C C . SER A 1 83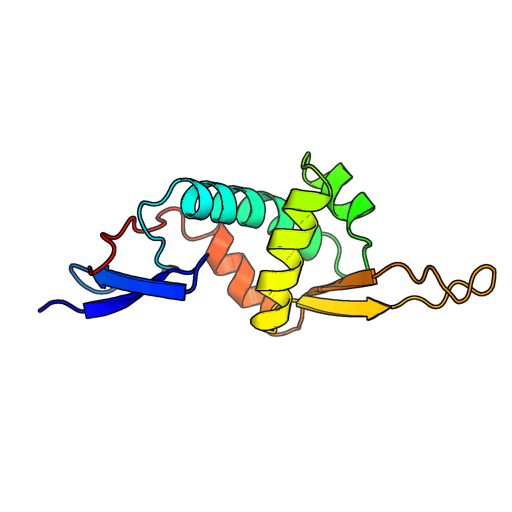 ? 12.895 5.881 -4.381 1.00 93.12 83 SER A C 1
ATOM 617 O O . SER A 1 83 ? 13.521 6.749 -3.771 1.00 93.12 83 SER A O 1
ATOM 619 N N . ARG A 1 84 ? 13.180 5.534 -5.634 1.00 89.88 84 ARG A N 1
ATOM 620 C CA . ARG A 1 84 ? 14.149 6.251 -6.469 1.00 89.88 84 ARG A CA 1
ATOM 621 C C . ARG A 1 84 ? 13.480 6.719 -7.751 1.00 89.88 84 ARG A C 1
ATOM 623 O O . ARG A 1 84 ? 12.539 6.096 -8.231 1.00 89.88 84 ARG A O 1
ATOM 630 N N . ARG A 1 85 ? 13.970 7.815 -8.326 1.00 83.56 85 ARG A N 1
ATOM 631 C CA . ARG A 1 85 ? 13.568 8.234 -9.673 1.00 83.56 85 ARG A CA 1
ATOM 632 C C . ARG A 1 85 ? 14.578 7.690 -10.665 1.00 83.56 85 ARG A C 1
ATOM 634 O O . ARG A 1 85 ? 15.736 8.102 -10.646 1.00 83.56 85 ARG A O 1
ATOM 641 N N . GLN A 1 86 ? 14.142 6.799 -11.544 1.00 68.69 86 GLN A N 1
ATOM 642 C CA . GLN A 1 86 ? 14.969 6.370 -12.658 1.00 68.69 86 GLN A CA 1
ATOM 643 C C . GLN A 1 86 ? 15.014 7.511 -13.681 1.00 68.69 86 GLN A C 1
ATOM 645 O O . GLN A 1 86 ? 13.987 7.902 -14.242 1.00 68.69 86 GLN A O 1
ATOM 650 N N . ARG A 1 87 ? 16.197 8.093 -13.911 1.00 58.66 87 ARG A N 1
ATOM 651 C CA . ARG A 1 87 ? 16.389 9.050 -15.008 1.00 58.66 87 ARG A CA 1
ATOM 652 C C . ARG A 1 87 ? 16.421 8.264 -16.313 1.00 58.66 87 ARG A C 1
ATOM 654 O O . ARG A 1 87 ? 17.451 7.712 -16.687 1.00 58.66 87 ARG A O 1
ATOM 661 N N . VAL A 1 88 ? 15.291 8.200 -17.008 1.00 58.47 88 VAL A N 1
ATOM 662 C CA . VAL A 1 88 ? 15.243 7.613 -18.347 1.00 58.47 88 VAL A CA 1
ATOM 663 C C . VAL A 1 88 ? 15.985 8.565 -19.287 1.00 58.47 88 VAL A C 1
ATOM 665 O O . VAL A 1 88 ? 15.511 9.672 -19.542 1.00 58.47 88 VAL A O 1
ATOM 668 N N . ARG A 1 89 ? 17.151 8.148 -19.808 1.00 53.44 89 ARG A N 1
ATOM 669 C CA . ARG A 1 89 ? 18.017 8.967 -20.688 1.00 53.44 89 ARG A CA 1
ATOM 670 C C . ARG A 1 89 ? 17.282 9.597 -21.885 1.00 53.44 89 ARG A C 1
ATOM 672 O O . ARG A 1 89 ? 17.760 10.587 -22.416 1.00 53.44 89 ARG A O 1
ATOM 679 N N . ARG A 1 90 ? 16.124 9.063 -22.298 1.00 53.22 90 ARG A N 1
ATOM 680 C CA . ARG A 1 90 ? 15.337 9.568 -23.439 1.00 53.22 90 ARG A CA 1
ATOM 681 C C . ARG A 1 90 ? 14.274 10.628 -23.102 1.00 53.22 90 ARG A C 1
ATOM 683 O O . ARG A 1 90 ? 13.765 11.245 -24.028 1.00 53.22 90 ARG A O 1
ATOM 690 N N . ARG A 1 91 ? 13.933 10.876 -21.828 1.00 45.75 91 ARG A N 1
ATOM 691 C CA . ARG A 1 91 ? 12.996 11.950 -21.417 1.00 45.75 91 ARG A CA 1
ATOM 692 C C . ARG A 1 91 ? 13.322 12.452 -19.997 1.00 45.75 91 ARG A C 1
ATOM 694 O O . ARG A 1 91 ? 12.875 11.841 -19.025 1.00 45.75 91 ARG A O 1
ATOM 701 N N . PRO A 1 92 ? 14.047 13.579 -19.853 1.00 46.22 92 PRO A N 1
ATOM 702 C CA . PRO A 1 92 ? 14.459 14.129 -18.553 1.00 46.22 92 PRO A CA 1
ATOM 703 C C . PRO A 1 92 ? 13.297 14.489 -17.612 1.00 46.22 92 PRO A C 1
ATOM 705 O O . PRO A 1 92 ? 13.467 14.506 -16.396 1.00 46.22 92 PRO A O 1
ATOM 708 N N . SER A 1 93 ? 12.110 14.751 -18.163 1.00 47.06 93 SER A N 1
ATOM 709 C CA . SER A 1 93 ? 10.918 15.216 -17.444 1.00 47.06 93 SER A CA 1
ATOM 710 C C . SER A 1 93 ? 9.972 14.101 -16.972 1.00 47.06 93 SER A C 1
ATOM 712 O O . SER A 1 93 ? 9.040 14.380 -16.223 1.00 47.06 93 SER A O 1
ATOM 714 N N . ALA A 1 94 ? 10.209 12.837 -17.343 1.00 53.00 94 ALA A N 1
ATOM 715 C CA . ALA A 1 94 ? 9.335 11.709 -16.999 1.00 53.00 94 ALA A CA 1
ATOM 716 C C . ALA A 1 94 ? 10.124 10.545 -16.380 1.00 53.00 94 ALA A C 1
ATOM 718 O O . ALA A 1 94 ? 10.086 9.414 -16.864 1.00 53.00 94 ALA A O 1
ATOM 719 N N . GLY A 1 95 ? 10.872 10.820 -15.309 1.00 59.25 95 GLY A N 1
ATOM 720 C CA . GLY A 1 95 ? 11.478 9.749 -14.522 1.00 59.25 95 GLY A CA 1
ATOM 721 C C . GLY A 1 95 ? 10.394 8.882 -13.880 1.00 59.25 95 GLY A C 1
ATOM 722 O O . GLY A 1 95 ? 9.529 9.404 -13.172 1.00 59.25 95 GLY A O 1
ATOM 723 N N . ARG A 1 96 ? 10.425 7.566 -14.117 1.00 75.69 96 ARG A N 1
ATOM 724 C CA . ARG A 1 96 ? 9.546 6.630 -13.405 1.00 75.69 96 ARG A CA 1
ATOM 725 C C . ARG A 1 96 ? 10.060 6.465 -11.977 1.00 75.69 96 ARG A C 1
ATOM 727 O O . ARG A 1 96 ? 11.263 6.323 -11.752 1.00 75.69 96 ARG A O 1
ATOM 734 N N . ALA A 1 97 ? 9.149 6.559 -11.012 1.00 87.06 97 ALA A N 1
ATOM 735 C CA . ALA A 1 97 ? 9.460 6.232 -9.630 1.00 87.06 97 ALA A CA 1
ATOM 736 C C . ALA A 1 97 ? 9.441 4.710 -9.480 1.00 87.06 97 ALA A C 1
ATOM 738 O O . ALA A 1 97 ? 8.432 4.076 -9.792 1.00 87.06 97 ALA A O 1
ATOM 739 N N . GLU A 1 98 ? 10.553 4.166 -9.009 1.00 92.88 98 GLU A N 1
ATOM 740 C CA . GLU A 1 98 ? 10.698 2.762 -8.654 1.00 92.88 98 GLU A CA 1
ATOM 741 C C . GLU A 1 98 ? 10.766 2.635 -7.137 1.00 92.88 98 GLU A C 1
ATOM 743 O O . GLU A 1 98 ? 11.242 3.541 -6.443 1.00 92.88 98 GLU A O 1
ATOM 748 N N . PHE A 1 99 ? 10.303 1.502 -6.632 1.00 93.75 99 PHE A N 1
ATOM 749 C CA . PHE A 1 99 ? 10.100 1.237 -5.221 1.00 93.75 99 PHE A CA 1
ATOM 750 C C . PHE A 1 99 ? 10.718 -0.104 -4.847 1.00 93.75 99 PHE A C 1
ATOM 752 O O . PHE A 1 99 ? 10.732 -1.033 -5.651 1.00 93.75 99 PHE A O 1
ATOM 759 N N . ARG A 1 100 ? 11.217 -0.191 -3.616 1.00 92.75 100 ARG A N 1
ATOM 760 C CA . ARG A 1 100 ? 11.743 -1.423 -3.021 1.00 92.75 100 ARG A CA 1
ATOM 761 C C . ARG A 1 100 ? 11.530 -1.396 -1.512 1.00 92.75 100 ARG A C 1
ATOM 763 O O . ARG A 1 100 ? 11.577 -0.317 -0.915 1.00 92.75 100 ARG A O 1
ATOM 770 N N . LEU A 1 101 ? 11.334 -2.554 -0.882 1.00 91.38 101 LEU A N 1
ATOM 771 C CA . LEU A 1 101 ? 11.340 -2.646 0.581 1.00 91.38 101 LEU A CA 1
ATOM 772 C C . LEU A 1 101 ? 12.696 -2.236 1.163 1.00 91.38 101 LEU A C 1
ATOM 774 O O . LEU A 1 101 ? 13.756 -2.437 0.567 1.00 91.38 101 LEU A O 1
ATOM 778 N N . THR A 1 102 ? 12.652 -1.651 2.353 1.00 89.19 102 THR A N 1
ATOM 779 C CA . THR A 1 102 ? 13.841 -1.475 3.186 1.00 89.19 102 THR A CA 1
ATOM 780 C C . THR A 1 102 ? 14.121 -2.747 3.980 1.00 89.19 102 THR A C 1
ATOM 782 O O . THR A 1 102 ? 13.235 -3.581 4.171 1.00 89.19 102 THR A O 1
ATOM 785 N N . GLU A 1 103 ? 15.333 -2.862 4.524 1.00 84.38 103 GLU A N 1
ATOM 786 C CA . GLU A 1 103 ? 15.705 -3.952 5.440 1.00 84.38 103 GLU A CA 1
ATOM 787 C C . GLU A 1 103 ? 14.771 -4.030 6.658 1.00 84.38 103 GLU A C 1
ATOM 789 O O . GLU A 1 103 ? 14.425 -5.114 7.117 1.00 84.38 103 GLU A O 1
ATOM 794 N N . ARG A 1 104 ? 14.287 -2.877 7.143 1.00 80.06 104 ARG A N 1
ATOM 795 C CA . ARG A 1 104 ? 13.281 -2.790 8.218 1.00 80.06 104 ARG A CA 1
ATOM 796 C C . ARG A 1 104 ? 11.855 -3.040 7.723 1.00 80.06 104 ARG A C 1
ATOM 798 O O . ARG A 1 104 ? 10.999 -3.476 8.489 1.00 80.06 104 ARG A O 1
ATOM 805 N N . GLY A 1 105 ? 11.591 -2.751 6.452 1.00 76.75 105 GLY A N 1
ATOM 806 C CA . GLY A 1 105 ? 10.292 -2.898 5.813 1.00 76.75 105 GLY A CA 1
ATOM 807 C C . GLY A 1 105 ? 9.863 -4.349 5.680 1.00 76.75 105 GLY A C 1
ATOM 808 O O . GLY A 1 105 ? 8.716 -4.662 5.979 1.00 76.75 105 GLY A O 1
ATOM 809 N N . ALA A 1 106 ? 10.770 -5.248 5.299 1.00 74.56 106 ALA A N 1
ATOM 810 C CA . ALA A 1 106 ? 10.457 -6.666 5.119 1.00 74.56 106 ALA A CA 1
ATOM 811 C C . ALA A 1 106 ? 9.881 -7.355 6.383 1.00 74.56 106 ALA A C 1
ATOM 813 O O . ALA A 1 106 ? 8.779 -7.901 6.300 1.00 74.56 106 ALA A O 1
ATOM 814 N N . PRO A 1 107 ? 10.521 -7.308 7.570 1.00 73.94 107 PRO A N 1
ATOM 815 C CA . PRO A 1 107 ? 9.968 -7.944 8.769 1.00 73.94 107 PRO A CA 1
ATOM 816 C C . PRO A 1 107 ? 8.687 -7.255 9.259 1.00 73.94 107 PRO A C 1
ATOM 818 O O . PRO A 1 107 ? 7.727 -7.928 9.627 1.00 73.94 107 PRO A O 1
ATOM 821 N N . MET A 1 108 ? 8.631 -5.920 9.206 1.00 71.31 108 MET A N 1
ATOM 822 C CA . MET A 1 108 ? 7.461 -5.162 9.660 1.00 71.31 108 MET A CA 1
ATOM 823 C C . MET A 1 108 ? 6.236 -5.414 8.772 1.00 71.31 108 MET A C 1
ATOM 825 O O . MET A 1 108 ? 5.114 -5.501 9.258 1.00 71.31 108 MET A O 1
ATOM 829 N N . THR A 1 109 ? 6.433 -5.555 7.462 1.00 72.31 109 THR A N 1
ATOM 830 C CA . THR A 1 109 ? 5.334 -5.805 6.523 1.00 72.31 109 THR A CA 1
ATOM 831 C C . THR A 1 109 ? 4.856 -7.258 6.539 1.00 72.31 109 THR A C 1
ATOM 833 O O . THR A 1 109 ? 3.666 -7.497 6.349 1.00 72.31 109 THR A O 1
ATOM 836 N N . ARG A 1 110 ? 5.715 -8.224 6.899 1.00 72.69 110 ARG A N 1
ATOM 837 C CA . ARG A 1 110 ? 5.281 -9.600 7.207 1.00 72.69 110 ARG A CA 1
ATOM 838 C C . ARG A 1 110 ? 4.312 -9.658 8.388 1.00 72.69 110 ARG A C 1
ATOM 840 O O . ARG A 1 110 ? 3.354 -10.420 8.330 1.00 72.69 110 ARG A O 1
ATOM 847 N N . LEU A 1 111 ? 4.491 -8.816 9.411 1.00 67.62 111 LEU A N 1
ATOM 848 C CA . LEU A 1 111 ? 3.522 -8.700 10.511 1.00 67.62 111 LEU A CA 1
ATOM 849 C C . LEU A 1 111 ? 2.161 -8.174 10.027 1.00 67.62 111 LEU A C 1
ATOM 851 O O . LEU A 1 111 ? 1.128 -8.611 10.523 1.00 67.62 111 LEU A O 1
ATOM 855 N N . LEU A 1 112 ? 2.136 -7.289 9.024 1.00 66.38 112 LEU A N 1
ATOM 856 C CA . LEU A 1 112 ? 0.886 -6.782 8.436 1.00 66.38 112 LEU A CA 1
ATOM 857 C C . LEU A 1 112 ? 0.102 -7.868 7.681 1.00 66.38 112 LEU A C 1
ATOM 859 O O . LEU A 1 112 ? -1.125 -7.799 7.626 1.00 66.38 112 LEU A O 1
ATOM 863 N N . ILE A 1 113 ? 0.804 -8.853 7.111 1.00 66.88 113 ILE A N 1
ATOM 864 C CA . ILE A 1 113 ? 0.198 -10.020 6.453 1.00 66.88 113 ILE A CA 1
ATOM 865 C C . ILE A 1 113 ? -0.214 -11.072 7.493 1.00 66.88 113 ILE A C 1
ATOM 867 O O . ILE A 1 113 ? -1.319 -11.602 7.422 1.00 66.88 113 ILE A O 1
ATOM 871 N N . GLY A 1 114 ? 0.654 -11.359 8.470 1.00 56.19 114 GLY A N 1
ATOM 872 C CA . GLY A 1 114 ? 0.435 -12.393 9.488 1.00 56.19 114 GLY A CA 1
ATOM 873 C C . GLY A 1 114 ? -0.600 -12.026 10.556 1.00 56.19 114 GLY A C 1
ATOM 874 O O . GLY A 1 114 ? -1.256 -12.907 11.110 1.00 56.19 114 GLY A O 1
ATOM 875 N N . CYS A 1 115 ? -0.811 -10.736 10.836 1.00 55.62 115 CYS A N 1
ATOM 876 C CA . CYS A 1 115 ? -1.914 -10.287 11.680 1.00 55.62 115 CYS A CA 1
ATOM 877 C C . CYS A 1 115 ? -3.236 -10.345 10.898 1.00 55.62 115 CYS A C 1
ATOM 879 O O . CYS A 1 115 ? -3.671 -9.372 10.274 1.00 55.62 115 CYS A O 1
ATOM 881 N N . ALA A 1 116 ? -3.920 -11.487 10.990 1.00 47.25 116 ALA A N 1
ATOM 882 C CA . ALA A 1 116 ? -5.284 -11.652 10.487 1.00 47.25 116 ALA A CA 1
ATOM 883 C C . ALA A 1 116 ? -6.254 -10.608 11.090 1.00 47.25 116 ALA A C 1
ATOM 885 O O . ALA A 1 116 ? -7.156 -10.117 10.406 1.00 47.25 116 ALA A O 1
ATOM 886 N N . ALA A 1 117 ? -6.022 -10.188 12.339 1.00 51.31 117 ALA A N 1
ATOM 887 C CA . ALA A 1 117 ? -6.860 -9.232 13.052 1.00 51.31 117 ALA A CA 1
ATOM 888 C C . ALA A 1 117 ? -6.375 -7.784 12.869 1.00 51.31 117 ALA A C 1
ATOM 890 O O . ALA A 1 117 ? -5.491 -7.301 13.576 1.00 51.31 117 ALA A O 1
ATOM 891 N N . THR A 1 118 ? -7.001 -7.054 11.946 1.00 59.19 118 THR A N 1
ATOM 892 C CA . THR A 1 118 ? -6.974 -5.588 12.002 1.00 59.19 118 THR A CA 1
ATOM 893 C C . THR A 1 118 ? -8.028 -5.141 13.012 1.00 59.19 118 THR A C 1
ATOM 895 O O . THR A 1 118 ? -9.220 -5.350 12.787 1.00 59.19 118 THR A O 1
ATOM 898 N N . MET A 1 119 ? -7.626 -4.525 14.126 1.00 59.62 119 MET A N 1
ATOM 899 C CA . MET A 1 119 ? -8.604 -4.002 15.084 1.00 59.62 119 MET A CA 1
ATOM 900 C C . MET A 1 119 ? -9.294 -2.772 14.499 1.00 59.62 119 MET A C 1
ATOM 902 O O . MET A 1 119 ? -8.648 -1.760 14.207 1.00 59.62 119 MET A O 1
ATOM 906 N N . THR A 1 120 ? -10.614 -2.866 14.339 1.00 60.53 120 THR A N 1
ATOM 907 C CA . THR A 1 120 ? -11.445 -1.722 13.968 1.00 60.53 120 THR A CA 1
ATOM 908 C C . THR A 1 120 ? -11.717 -0.892 15.216 1.00 60.53 120 THR A C 1
ATOM 910 O O . THR A 1 120 ? -12.377 -1.359 16.137 1.00 60.53 120 THR A O 1
ATOM 913 N N . ALA A 1 121 ? -11.227 0.343 15.230 1.00 65.75 121 ALA A N 1
ATOM 914 C CA . ALA A 1 121 ? -11.381 1.265 16.350 1.00 65.75 121 ALA A CA 1
ATOM 915 C C . ALA A 1 121 ? -12.330 2.427 16.021 1.00 65.75 121 ALA A C 1
ATOM 917 O O . ALA A 1 121 ? -12.439 2.864 14.862 1.00 65.75 121 ALA A O 1
ATOM 918 N N . ALA A 1 122 ? -12.978 2.966 17.054 1.00 68.69 122 ALA A N 1
ATOM 919 C CA . ALA A 1 122 ? -13.747 4.199 16.953 1.00 68.69 122 ALA A CA 1
ATOM 920 C C . ALA A 1 122 ? -12.800 5.407 16.857 1.00 68.69 122 ALA A C 1
ATOM 922 O O . ALA A 1 122 ? -11.774 5.485 17.538 1.00 68.69 122 ALA A O 1
ATOM 923 N N . VAL A 1 123 ? -13.132 6.353 15.976 1.00 71.25 123 VAL A N 1
ATOM 924 C CA . VAL A 1 123 ? -12.416 7.633 15.883 1.00 71.25 123 VAL A CA 1
ATOM 925 C C . VAL A 1 123 ? -12.838 8.494 17.067 1.00 71.25 123 VAL A C 1
ATOM 927 O O . VAL A 1 123 ? -14.036 8.677 17.271 1.00 71.25 123 VAL A O 1
ATOM 930 N N . LEU A 1 124 ? -11.868 9.036 17.804 1.00 72.69 124 LEU A N 1
ATOM 931 C CA . LEU A 1 124 ? -12.146 10.022 18.849 1.00 72.69 124 LEU A CA 1
ATOM 932 C C . LEU A 1 124 ? -12.563 11.332 18.163 1.00 72.69 124 LEU A C 1
ATOM 934 O O . LEU A 1 124 ? -11.856 11.795 17.263 1.00 72.69 124 LEU A O 1
ATOM 938 N N . ARG A 1 125 ? -13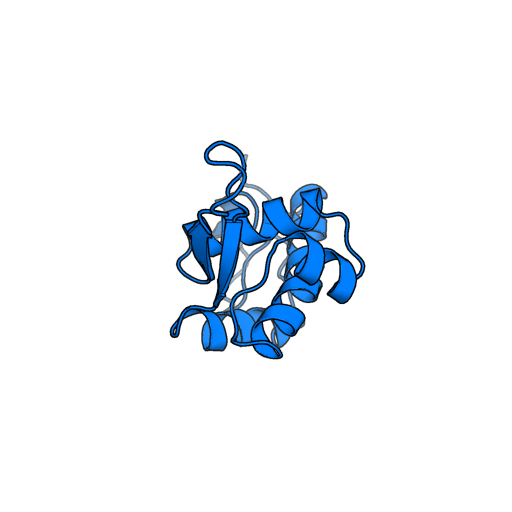.746 11.844 18.516 1.00 60.69 125 ARG A N 1
ATOM 939 C CA . ARG A 1 125 ? -14.248 13.146 18.056 1.00 60.69 125 ARG A CA 1
ATOM 940 C C . ARG A 1 125 ? -13.658 14.263 18.898 1.00 60.69 125 ARG A C 1
ATOM 942 O O . ARG A 1 125 ? -13.487 14.030 20.113 1.00 60.69 125 ARG A O 1
#

InterPro domains:
  IPR036390 Winged helix DNA-binding domain superfamily [SSF46785] (37-103)

Radius of gyration: 15.93 Å; chains: 1; bounding box: 32×28×54 Å

pLDDT: mean 80.2, std 14.85, range [45.75, 96.5]

Foldseek 3Di:
DWDWAAALQPRFIFTDPDDDPAHAHEPDPCRVVLLVLLLLQLVVQLVDQDWAFLVRSCVNSVHDSVSSVSNQVSCVVVQQKDWDFACPVVDNVDTTIIIHGDPVNNVVSVSSNVPPDHHHTHGDD

Sequence (125 aa):
MEVRSRCHVCAAAVGLSAGAAAPVVCGRQRCRVGVEHERLVVPVLLDRPEWLDATEIARSAGLAVTAVRTVLVRMVRRGLVISRRQRVRRRPSAGRAEFRLTERGAPMTRLLIGCAATMTAAVLR

Organism: Pseudonocardia autotrophica (NCBI:txid2074)

Secondary structure (DSSP, 8-state):
-EEEEE-TTT--EEEEES--SSPEEES-HHHHHHHHHHHHHHHHHHH--S-EEHHHHHHHHT--HHHHHHHHHHHHHTTSEEEEEE--TT-TT-PEEEEEE-TTHHHHHHHHHH----EEEEEP-